Protein AF-A0AAV6J2P2-F1 (afdb_monomer_lite)

pLDDT: mean 73.48, std 22.8, range [33.94, 98.31]

Foldseek 3Di:
DDDDDDDDDDDDDPDDDDDPPPDDDDDDDDDDDDDDDDDDDDDQFDKDWDKDKDKDKDFDPDQFKDWDAKDKDFDDQANRTFWIWIDHTDIDGGRGIDIDITITTGTDRGSDHD

Radius of gyration: 36.47 Å; chains: 1; bounding box: 61×56×92 Å

Structure (mmCIF, N/CA/C/O backbone):
data_AF-A0AAV6J2P2-F1
#
_entry.id   AF-A0AAV6J2P2-F1
#
loop_
_atom_site.group_PDB
_atom_site.id
_atom_site.type_symbol
_atom_site.label_atom_id
_atom_site.label_alt_id
_atom_site.label_comp_id
_atom_site.label_asym_id
_atom_site.label_entity_id
_atom_site.label_seq_id
_atom_site.pdbx_PDB_ins_code
_atom_site.Cartn_x
_atom_site.Cartn_y
_atom_site.Cartn_z
_atom_site.occupancy
_atom_site.B_iso_or_equiv
_atom_site.auth_seq_id
_atom_site.auth_comp_id
_atom_site.auth_asym_id
_atom_site.auth_atom_id
_atom_site.pdbx_PDB_model_num
ATOM 1 N N . MET A 1 1 ? 40.725 41.054 -49.607 1.00 34.91 1 MET A N 1
ATOM 2 C CA . MET A 1 1 ? 40.266 42.145 -50.491 1.00 34.91 1 MET A CA 1
ATOM 3 C C . MET A 1 1 ? 39.355 41.520 -51.531 1.00 34.91 1 MET A C 1
ATOM 5 O O . MET A 1 1 ? 39.836 40.692 -52.290 1.00 34.91 1 MET A O 1
ATOM 9 N N . ALA A 1 2 ? 38.046 41.770 -51.465 1.00 33.94 2 ALA A N 1
ATOM 10 C CA . ALA A 1 2 ? 37.075 41.136 -52.357 1.00 33.94 2 ALA A CA 1
ATOM 11 C C . ALA A 1 2 ? 36.793 42.065 -53.544 1.00 33.94 2 ALA A C 1
ATOM 13 O O . ALA A 1 2 ? 36.332 43.189 -53.359 1.00 33.94 2 ALA A O 1
ATOM 14 N N . THR A 1 3 ? 37.116 41.603 -54.750 1.00 36.81 3 THR A N 1
ATOM 15 C CA . THR A 1 3 ? 36.842 42.322 -55.996 1.00 36.81 3 THR A CA 1
ATOM 16 C C . THR A 1 3 ? 35.383 42.114 -56.385 1.00 36.81 3 THR A C 1
ATOM 18 O O . THR A 1 3 ? 34.930 40.984 -56.551 1.00 36.81 3 THR A O 1
ATOM 21 N N . LEU A 1 4 ? 34.651 43.215 -56.535 1.00 39.28 4 LEU A N 1
ATOM 22 C CA . LEU A 1 4 ? 33.245 43.241 -56.928 1.00 39.28 4 LEU A CA 1
ATOM 23 C C . LEU A 1 4 ? 33.160 43.041 -58.450 1.00 39.28 4 LEU A C 1
ATOM 25 O O . LEU A 1 4 ? 33.455 43.960 -59.211 1.00 39.28 4 LEU A O 1
ATOM 29 N N . GLN A 1 5 ? 32.796 41.846 -58.919 1.00 39.06 5 GLN A N 1
ATOM 30 C CA . GLN A 1 5 ? 32.494 41.643 -60.339 1.00 39.06 5 GLN A CA 1
ATOM 31 C C . GLN A 1 5 ? 31.007 41.884 -60.587 1.00 39.06 5 GLN A C 1
ATOM 33 O O . GLN A 1 5 ? 30.150 41.068 -60.261 1.00 39.06 5 GLN A O 1
ATOM 38 N N . ARG A 1 6 ? 30.702 43.042 -61.171 1.00 45.59 6 ARG A N 1
ATOM 39 C CA . ARG A 1 6 ? 29.358 43.412 -61.605 1.00 45.59 6 ARG A CA 1
ATOM 40 C C . ARG A 1 6 ? 29.142 42.859 -63.016 1.00 45.59 6 ARG A C 1
ATOM 42 O O . ARG A 1 6 ? 29.578 43.466 -63.989 1.00 45.59 6 ARG A O 1
ATOM 49 N N . SER A 1 7 ? 28.513 41.690 -63.127 1.00 41.16 7 SER A N 1
ATOM 50 C CA . SER A 1 7 ? 28.123 41.134 -64.428 1.00 41.16 7 SER A CA 1
ATOM 51 C C . SER A 1 7 ? 26.857 41.837 -64.926 1.00 41.16 7 SER A C 1
ATOM 53 O O . SER A 1 7 ? 25.781 41.687 -64.350 1.00 41.16 7 SER A O 1
ATOM 55 N N . LEU A 1 8 ? 26.991 42.653 -65.973 1.00 39.56 8 LEU A N 1
ATOM 56 C CA . LEU A 1 8 ? 25.870 43.244 -66.707 1.00 39.56 8 LEU A CA 1
ATOM 57 C C . LE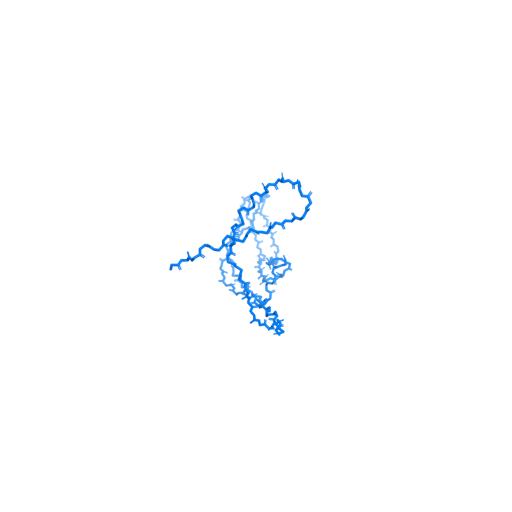U A 1 8 ? 25.466 42.284 -67.832 1.00 39.56 8 LEU A C 1
ATOM 59 O O . LEU A 1 8 ? 26.005 42.352 -68.935 1.00 39.56 8 LEU A O 1
ATOM 63 N N . HIS A 1 9 ? 24.504 41.401 -67.569 1.00 41.53 9 HIS A N 1
ATOM 64 C CA . HIS A 1 9 ? 23.827 40.668 -68.638 1.00 41.53 9 HIS A CA 1
ATOM 65 C C . HIS A 1 9 ? 22.789 41.586 -69.298 1.00 41.53 9 HIS A C 1
ATOM 67 O O . HIS A 1 9 ? 21.800 41.976 -68.679 1.00 41.53 9 HIS A O 1
ATOM 73 N N . ARG A 1 10 ? 23.034 41.959 -70.559 1.00 47.16 10 ARG A N 1
ATOM 74 C CA . ARG A 1 10 ? 22.074 42.664 -71.418 1.00 47.16 10 ARG A CA 1
ATOM 75 C C . ARG A 1 10 ? 21.244 41.614 -72.162 1.00 47.16 10 ARG A C 1
ATOM 77 O O . ARG A 1 10 ? 21.802 40.884 -72.976 1.00 47.16 10 ARG A O 1
ATOM 84 N N . PHE A 1 11 ? 19.945 41.533 -71.881 1.00 48.97 11 PHE A N 1
ATOM 85 C CA . PHE A 1 11 ? 19.010 40.703 -72.649 1.00 48.97 11 PHE A CA 1
ATOM 86 C C . PHE A 1 11 ? 18.439 41.491 -73.851 1.00 48.97 11 PHE A C 1
ATOM 88 O O . PHE A 1 11 ? 18.413 42.724 -73.794 1.00 48.97 11 PHE A O 1
ATOM 95 N N . PRO A 1 12 ? 18.060 40.830 -74.964 1.00 48.69 12 PRO A N 1
ATOM 96 C CA . PRO A 1 12 ? 17.896 41.480 -76.271 1.00 48.69 12 PRO A CA 1
ATOM 97 C C . PRO A 1 12 ? 16.529 42.137 -76.534 1.00 48.69 12 PRO A C 1
ATOM 99 O O . PRO A 1 12 ? 16.300 42.595 -77.647 1.00 48.69 12 PRO A O 1
ATOM 102 N N . ASP A 1 13 ? 15.611 42.175 -75.572 1.00 56.81 13 ASP A N 1
ATOM 103 C CA . ASP A 1 13 ? 14.186 42.448 -75.817 1.00 56.81 13 ASP A CA 1
ATOM 104 C C . ASP A 1 13 ? 13.651 43.767 -75.226 1.00 56.81 13 ASP A C 1
ATOM 106 O O . ASP A 1 13 ? 12.466 44.066 -75.347 1.00 56.81 13 ASP A O 1
ATOM 110 N N . GLY A 1 14 ? 14.516 44.623 -74.675 1.00 55.00 14 GLY A N 1
ATOM 111 C CA . GLY A 1 14 ? 14.231 46.058 -74.540 1.00 55.00 14 GLY A CA 1
ATOM 112 C C . GLY A 1 14 ? 13.178 46.487 -73.507 1.00 55.00 14 GLY A C 1
ATOM 113 O O . GLY A 1 14 ? 12.850 47.671 -73.479 1.00 55.00 14 GLY A O 1
ATOM 114 N N . ASN A 1 15 ? 12.691 45.608 -72.624 1.00 39.19 15 ASN A N 1
ATOM 115 C CA . ASN A 1 15 ? 11.823 45.998 -71.503 1.00 39.19 15 ASN A CA 1
ATOM 116 C C . ASN A 1 15 ? 12.541 45.832 -70.153 1.00 39.19 15 ASN A C 1
ATOM 118 O O . ASN A 1 15 ? 12.951 44.738 -69.772 1.00 39.19 15 ASN A O 1
ATOM 122 N N . HIS A 1 16 ? 12.703 46.937 -69.418 1.00 43.44 16 HIS A N 1
ATOM 123 C CA . HIS A 1 16 ? 13.441 46.986 -68.155 1.00 43.44 16 HIS A CA 1
ATOM 124 C C . HIS A 1 16 ? 12.505 47.027 -66.942 1.00 43.44 16 HIS A C 1
ATOM 126 O O . HIS A 1 16 ? 11.807 48.014 -66.732 1.00 43.44 16 HIS A O 1
ATOM 132 N N . THR A 1 17 ? 12.617 46.042 -66.053 1.00 40.94 17 THR A N 1
ATOM 133 C CA . THR A 1 17 ? 12.350 46.231 -64.617 1.00 40.94 17 THR A CA 1
ATOM 134 C C . THR A 1 17 ? 13.476 45.572 -63.822 1.00 40.94 17 THR A C 1
ATOM 136 O O . THR A 1 17 ? 13.591 44.346 -63.856 1.00 40.94 17 THR A O 1
ATOM 139 N N . PRO A 1 18 ? 14.340 46.333 -63.124 1.00 44.53 18 PRO A N 1
ATOM 140 C CA . PRO A 1 18 ? 15.337 45.747 -62.241 1.00 44.53 18 PRO A CA 1
ATOM 141 C C . PRO A 1 18 ? 14.644 45.267 -60.960 1.00 44.53 18 PRO A C 1
ATOM 143 O O . PRO A 1 18 ? 14.218 46.076 -60.141 1.00 44.53 18 PRO A O 1
ATOM 146 N N . LEU A 1 19 ? 14.527 43.952 -60.770 1.00 42.16 19 LEU A N 1
ATOM 147 C CA . LEU A 1 19 ? 14.214 43.401 -59.453 1.00 42.16 19 LEU A CA 1
ATOM 148 C C . LEU A 1 19 ? 15.523 43.283 -58.673 1.00 42.16 19 LEU A C 1
ATOM 150 O O . LEU A 1 19 ? 16.347 42.415 -58.957 1.00 42.16 19 LEU A O 1
ATOM 154 N N . LEU A 1 20 ? 15.720 44.182 -57.708 1.00 38.75 20 LEU A N 1
ATOM 155 C CA . LEU A 1 20 ? 16.756 44.044 -56.689 1.00 38.75 20 LEU A CA 1
ATOM 156 C C . LEU A 1 20 ? 16.390 42.845 -55.806 1.00 38.75 20 LEU A C 1
ATOM 158 O O . LEU A 1 20 ? 15.615 42.974 -54.864 1.00 38.75 20 LEU A O 1
ATOM 162 N N . HIS A 1 21 ? 16.912 41.666 -56.132 1.00 41.81 21 HIS A N 1
ATOM 163 C CA . HIS A 1 21 ? 16.998 40.579 -55.165 1.00 41.81 21 HIS A CA 1
ATOM 164 C C . HIS A 1 21 ? 18.379 40.645 -54.523 1.00 41.81 21 HIS A C 1
ATOM 166 O O . HIS A 1 21 ? 19.336 40.050 -55.018 1.00 41.81 21 HIS A O 1
ATOM 172 N N . ASP A 1 22 ? 18.471 41.379 -53.415 1.00 40.16 22 ASP A N 1
ATOM 173 C CA . ASP A 1 22 ? 19.583 41.246 -52.481 1.00 40.16 22 ASP A CA 1
ATOM 174 C C . ASP A 1 22 ? 19.472 39.861 -51.829 1.00 40.16 22 ASP A C 1
ATOM 176 O O . ASP A 1 22 ? 18.804 39.654 -50.816 1.00 40.16 22 ASP A O 1
ATOM 180 N N . GLY A 1 23 ? 20.066 38.861 -52.478 1.00 39.28 23 GLY A N 1
ATOM 181 C CA . GLY A 1 23 ? 20.178 37.517 -51.936 1.00 39.28 23 GLY A CA 1
ATOM 182 C C . GLY A 1 23 ? 21.209 37.500 -50.815 1.00 39.28 23 GLY A C 1
ATOM 183 O O . GLY A 1 23 ? 22.410 37.489 -51.076 1.00 39.28 23 GLY A O 1
ATOM 184 N N . TYR A 1 24 ? 20.755 37.456 -49.564 1.00 36.34 24 TYR A N 1
ATOM 185 C CA . TYR A 1 24 ? 21.605 37.014 -48.462 1.00 36.34 24 TYR A CA 1
ATOM 186 C C . TYR A 1 24 ? 21.893 35.515 -48.635 1.00 36.34 24 TYR A C 1
ATOM 188 O O . TYR A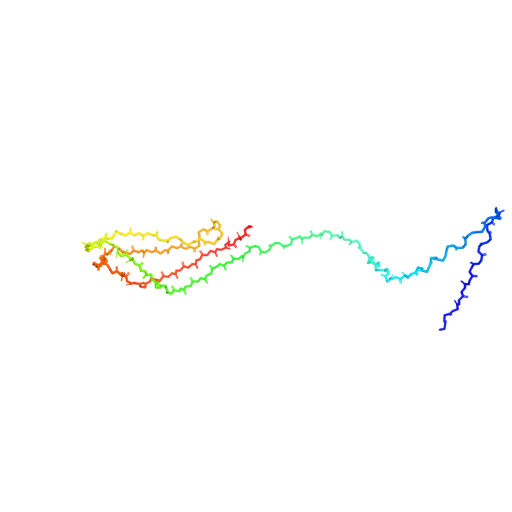 1 24 ? 21.041 34.671 -48.353 1.00 36.34 24 TYR A O 1
ATOM 196 N N . GLU A 1 25 ? 23.097 35.165 -49.093 1.00 40.22 25 GLU A N 1
ATOM 197 C CA . GLU A 1 25 ? 23.581 33.784 -49.026 1.00 40.22 25 GLU A CA 1
ATOM 198 C C . GLU A 1 25 ? 23.966 33.452 -47.577 1.00 40.22 25 GLU A C 1
ATOM 200 O O . GLU A 1 25 ? 25.070 33.737 -47.115 1.00 40.22 25 GLU A O 1
ATOM 205 N N . GLY A 1 26 ? 23.037 32.843 -46.836 1.00 52.16 26 GLY A N 1
ATOM 206 C CA . GLY A 1 26 ? 23.377 32.115 -45.615 1.00 52.16 26 GLY A CA 1
ATOM 207 C C . GLY A 1 26 ? 24.275 30.908 -45.934 1.00 52.16 26 GLY A C 1
ATOM 208 O O . GLY A 1 26 ? 24.250 30.403 -47.062 1.00 52.16 26 GLY A O 1
ATOM 209 N N . PRO A 1 27 ? 25.079 30.417 -44.973 1.00 43.44 27 PRO A N 1
ATOM 210 C CA . PRO A 1 27 ? 26.032 29.343 -45.229 1.00 43.44 27 PRO A CA 1
ATOM 211 C C . PRO A 1 27 ? 25.325 28.077 -45.737 1.00 43.44 27 PRO A C 1
ATOM 213 O O . PRO A 1 27 ? 24.550 27.441 -45.023 1.00 43.44 27 PRO A O 1
ATOM 216 N N . LYS A 1 28 ? 25.626 27.690 -46.983 1.00 45.41 28 LYS A N 1
ATOM 217 C CA . LYS A 1 28 ? 25.231 26.403 -47.567 1.00 45.41 28 LYS A CA 1
ATOM 218 C C . LYS A 1 28 ? 26.047 25.306 -46.888 1.00 45.41 28 LYS A C 1
ATOM 220 O O . LYS A 1 28 ? 27.200 25.073 -47.241 1.00 45.41 28 LYS A O 1
ATOM 225 N N . SER A 1 29 ? 25.459 24.637 -45.901 1.00 45.34 29 SER A N 1
ATOM 226 C CA . SER A 1 29 ? 26.064 23.441 -45.317 1.00 45.34 29 SER A CA 1
ATOM 227 C C . SER A 1 29 ? 25.876 22.270 -46.288 1.00 45.34 29 SER A C 1
ATOM 229 O O . SER A 1 29 ? 24.827 21.633 -46.326 1.00 45.34 29 SER A O 1
ATOM 231 N N . GLN A 1 30 ? 26.874 22.027 -47.138 1.00 53.03 30 GLN A N 1
ATOM 232 C CA . GLN A 1 30 ? 27.013 20.760 -47.851 1.00 53.03 30 GLN A CA 1
ATOM 233 C C . GLN A 1 30 ? 27.769 19.808 -46.927 1.00 53.03 30 GLN A C 1
ATOM 235 O O . GLN A 1 30 ? 28.939 20.039 -46.640 1.00 53.03 30 GLN A O 1
ATOM 240 N N . VAL A 1 31 ? 27.115 18.744 -46.459 1.00 60.53 31 VAL A N 1
ATOM 241 C CA . VAL A 1 31 ? 27.811 17.601 -45.855 1.00 60.53 31 VAL A CA 1
ATOM 242 C C . VAL A 1 31 ? 28.032 16.582 -46.975 1.00 60.53 31 VAL A C 1
ATOM 244 O O . VAL A 1 31 ? 27.067 15.939 -47.393 1.00 60.53 31 VAL A O 1
ATOM 247 N N . PRO A 1 32 ? 29.250 16.432 -47.527 1.00 40.62 32 PRO A N 1
ATOM 248 C CA . PRO A 1 32 ? 29.505 15.450 -48.564 1.00 40.62 32 PRO A CA 1
ATOM 249 C C . PRO A 1 32 ? 29.857 14.117 -47.898 1.00 40.62 32 PRO A C 1
ATOM 251 O O . PRO A 1 32 ? 30.927 13.966 -47.315 1.00 40.62 32 PRO A O 1
ATOM 254 N N . GLY A 1 33 ? 28.962 13.134 -47.989 1.00 45.69 33 GLY A N 1
ATOM 255 C CA . GLY A 1 33 ? 29.265 11.764 -47.577 1.00 45.69 33 GLY A CA 1
ATOM 256 C C . GLY A 1 33 ? 28.027 10.878 -47.512 1.00 45.69 33 GLY A C 1
ATOM 257 O O . GLY A 1 33 ? 27.031 11.242 -46.895 1.00 45.69 33 GLY A O 1
ATOM 258 N N . GLN A 1 34 ? 28.082 9.715 -48.165 1.00 57.09 34 GLN A N 1
ATOM 259 C CA . GLN A 1 34 ? 27.021 8.705 -48.148 1.00 57.09 34 GLN A CA 1
ATOM 260 C C . GLN A 1 34 ? 26.589 8.361 -46.716 1.00 57.09 34 GLN A C 1
ATOM 262 O O . GLN A 1 34 ? 27.398 7.891 -45.917 1.00 57.09 34 GLN A O 1
ATOM 267 N N . ILE A 1 35 ? 25.292 8.480 -46.425 1.00 63.72 35 ILE A N 1
ATOM 268 C CA . ILE A 1 35 ? 24.700 7.886 -45.224 1.00 63.72 35 ILE A CA 1
ATOM 269 C C . ILE A 1 35 ? 24.534 6.390 -45.498 1.00 63.72 35 ILE A C 1
ATOM 271 O O . ILE A 1 35 ? 23.608 5.966 -46.190 1.00 63.72 35 ILE A O 1
ATOM 275 N N . ARG A 1 36 ? 25.453 5.575 -44.982 1.00 57.00 36 ARG A N 1
ATOM 276 C CA . ARG A 1 36 ? 25.327 4.116 -44.995 1.00 57.00 36 ARG A CA 1
ATOM 277 C C . ARG A 1 36 ? 24.800 3.653 -43.643 1.00 57.00 36 ARG A C 1
ATOM 279 O O . ARG A 1 36 ? 25.464 3.846 -42.638 1.00 57.00 36 ARG A O 1
ATOM 286 N N . HIS A 1 37 ? 23.624 3.025 -43.674 1.00 61.62 37 HIS A N 1
ATOM 287 C CA . HIS A 1 37 ? 23.006 2.262 -42.585 1.00 61.62 37 HIS A CA 1
ATOM 288 C C . HIS A 1 37 ? 22.867 3.014 -41.246 1.00 61.62 37 HIS A C 1
ATOM 290 O O . HIS A 1 37 ? 23.747 2.997 -40.391 1.00 61.62 37 HIS A O 1
ATOM 296 N N . LEU A 1 38 ? 21.701 3.622 -41.022 1.00 64.44 38 LEU A N 1
ATOM 297 C CA . LEU A 1 38 ? 21.327 4.120 -39.700 1.00 64.44 38 LEU A CA 1
ATOM 298 C C . LEU A 1 38 ? 20.834 2.942 -38.844 1.00 64.44 38 LEU A C 1
ATOM 300 O O . LEU A 1 38 ? 19.717 2.466 -39.036 1.00 64.44 38 LEU A O 1
ATOM 304 N N . GLN A 1 39 ? 21.638 2.467 -37.890 1.00 60.62 39 GLN A N 1
ATOM 305 C CA . GLN A 1 39 ? 21.126 1.617 -36.812 1.00 60.62 39 GLN A CA 1
ATOM 306 C C . GLN A 1 39 ? 20.469 2.507 -35.755 1.00 60.62 39 GLN A C 1
ATOM 308 O O . GLN A 1 39 ? 21.141 3.212 -35.004 1.00 60.62 39 GLN A O 1
ATOM 313 N N . ARG A 1 40 ? 19.134 2.479 -35.687 1.00 65.62 40 ARG A N 1
ATOM 314 C CA . ARG A 1 40 ? 18.398 3.040 -34.550 1.00 65.62 40 ARG A CA 1
ATOM 315 C C . ARG A 1 40 ? 18.655 2.144 -33.339 1.00 65.62 40 ARG A C 1
ATOM 317 O O . ARG A 1 40 ? 18.087 1.060 -33.257 1.00 65.62 40 ARG A O 1
ATOM 324 N N . VAL A 1 41 ? 19.491 2.587 -32.405 1.00 62.41 41 VAL A N 1
ATOM 325 C CA . VAL A 1 41 ? 19.645 1.904 -31.116 1.00 62.41 41 VAL A CA 1
ATOM 326 C C . VAL A 1 41 ? 18.517 2.365 -30.195 1.00 62.41 41 VAL A C 1
ATOM 328 O O . VAL A 1 41 ? 18.400 3.552 -29.897 1.00 62.41 41 VAL A O 1
ATOM 331 N N . TRP A 1 42 ? 17.655 1.435 -29.791 1.00 52.53 42 TRP A N 1
ATOM 332 C CA . TRP A 1 42 ? 16.624 1.664 -28.781 1.00 52.53 42 TRP A CA 1
ATOM 333 C C . TRP A 1 42 ? 17.137 1.112 -27.449 1.00 52.53 42 TRP A C 1
ATOM 335 O O . TRP A 1 42 ? 17.491 -0.063 -27.382 1.00 52.53 42 TRP A O 1
ATOM 345 N N . TYR A 1 43 ? 17.160 1.937 -26.402 1.00 60.09 43 TYR A N 1
ATOM 346 C CA . TYR A 1 43 ? 17.440 1.502 -25.029 1.00 60.09 43 TYR A CA 1
ATOM 347 C C . TYR A 1 43 ? 16.170 1.637 -24.165 1.00 60.09 43 TYR A C 1
ATOM 349 O O . TYR A 1 43 ? 16.104 2.538 -23.329 1.00 60.09 43 TYR A O 1
ATOM 357 N N . PRO A 1 44 ? 15.117 0.814 -24.353 1.00 63.75 44 PRO A N 1
ATOM 358 C CA . PRO A 1 44 ? 13.909 0.888 -23.527 1.00 63.75 44 PRO A CA 1
ATOM 359 C C . PRO A 1 44 ? 14.051 0.118 -22.201 1.00 63.75 44 PRO A C 1
ATOM 361 O O . PRO A 1 44 ? 13.068 -0.347 -21.637 1.00 63.75 44 PRO A O 1
ATOM 364 N N . ASN A 1 45 ? 15.266 -0.065 -21.696 1.00 63.00 45 ASN A N 1
ATOM 365 C CA . ASN A 1 45 ? 15.533 -0.768 -20.447 1.00 63.00 45 ASN A CA 1
ATOM 366 C C . ASN A 1 45 ? 15.450 0.200 -19.258 1.00 63.00 45 ASN A C 1
ATOM 368 O O . ASN A 1 45 ? 16.428 0.455 -18.555 1.00 63.00 45 ASN A O 1
ATOM 372 N N . THR A 1 46 ? 14.259 0.753 -19.041 1.00 71.81 46 THR A N 1
ATOM 373 C CA . THR A 1 46 ? 13.909 1.476 -17.818 1.00 71.81 46 THR A CA 1
ATOM 374 C C . THR A 1 46 ? 13.582 0.464 -16.726 1.00 71.81 46 THR A C 1
ATOM 376 O O . THR A 1 46 ? 12.469 -0.048 -16.618 1.00 71.81 46 THR A O 1
ATOM 379 N N . SER A 1 47 ? 14.570 0.157 -15.890 1.00 76.06 47 SER A N 1
ATOM 380 C CA . SER A 1 47 ? 14.340 -0.645 -14.693 1.00 76.06 47 SER A CA 1
ATOM 381 C C . SER A 1 47 ? 13.931 0.238 -13.516 1.00 76.06 47 SER A C 1
ATOM 383 O O . SER A 1 47 ? 14.606 1.224 -13.221 1.00 76.06 47 SER A O 1
ATOM 385 N N . ILE A 1 48 ? 12.880 -0.148 -12.799 1.00 82.06 48 ILE A N 1
ATOM 386 C CA . ILE A 1 48 ? 12.507 0.447 -11.514 1.00 82.06 48 ILE A CA 1
ATOM 387 C C . ILE A 1 48 ? 12.966 -0.509 -10.419 1.00 82.06 48 ILE A C 1
ATOM 389 O O . ILE A 1 48 ? 12.581 -1.675 -10.427 1.00 82.06 48 ILE A O 1
ATOM 393 N N . ASN A 1 49 ? 13.762 -0.011 -9.475 1.00 88.56 49 ASN A N 1
ATOM 394 C CA . ASN A 1 49 ? 14.024 -0.674 -8.203 1.00 88.56 49 ASN A CA 1
ATOM 395 C C . ASN A 1 49 ? 13.820 0.351 -7.086 1.00 88.56 49 ASN A C 1
ATOM 397 O O . ASN A 1 49 ? 14.575 1.319 -6.992 1.00 88.56 49 ASN A O 1
ATOM 401 N N . LEU A 1 50 ? 12.775 0.182 -6.281 1.00 88.00 50 LEU A N 1
ATOM 402 C CA . LEU A 1 50 ? 12.480 1.080 -5.170 1.00 88.00 50 LEU A CA 1
ATOM 403 C C . LEU A 1 50 ? 12.047 0.280 -3.950 1.00 88.00 50 LEU A C 1
ATOM 405 O O . LEU A 1 50 ? 11.017 -0.387 -3.976 1.00 88.00 50 LEU A O 1
ATOM 409 N N . LYS A 1 51 ? 12.793 0.433 -2.855 1.00 92.75 51 LYS A N 1
ATOM 410 C CA . LYS A 1 51 ? 12.427 -0.096 -1.541 1.00 92.75 51 LYS A CA 1
ATOM 411 C C . LYS A 1 51 ? 12.142 1.054 -0.599 1.00 92.75 51 LYS A C 1
ATOM 413 O O . LYS A 1 51 ? 13.019 1.871 -0.336 1.00 92.75 51 LYS A O 1
ATOM 418 N N . THR A 1 52 ? 10.914 1.138 -0.110 1.00 92.00 52 THR A N 1
ATOM 419 C CA . THR A 1 52 ? 10.501 2.226 0.779 1.00 92.00 52 THR A CA 1
ATOM 420 C C . THR A 1 52 ? 9.438 1.771 1.769 1.00 92.00 52 THR A C 1
ATOM 422 O O . THR A 1 52 ? 8.751 0.778 1.551 1.00 92.00 52 THR A O 1
ATOM 425 N N . ASN A 1 53 ? 9.291 2.509 2.865 1.00 93.75 53 ASN A N 1
ATOM 426 C CA . ASN A 1 53 ? 8.200 2.329 3.813 1.00 93.75 53 ASN A CA 1
ATOM 427 C C . ASN A 1 53 ? 7.143 3.401 3.561 1.00 93.75 53 ASN A C 1
ATOM 429 O O . ASN A 1 53 ? 7.462 4.588 3.527 1.00 93.75 53 ASN A O 1
ATOM 433 N N . PHE A 1 54 ? 5.882 2.997 3.432 1.00 90.44 54 PHE A N 1
ATOM 434 C CA . PHE A 1 54 ? 4.775 3.922 3.214 1.00 90.44 54 PHE A CA 1
ATOM 435 C C . PHE A 1 54 ? 3.758 3.832 4.354 1.00 90.44 54 PHE A C 1
ATOM 437 O O . PHE A 1 54 ? 3.413 2.742 4.816 1.00 90.44 54 PHE A O 1
ATOM 444 N N . ALA A 1 55 ? 3.281 4.986 4.822 1.00 94.81 55 ALA A N 1
ATOM 445 C CA . ALA A 1 55 ? 2.245 5.067 5.844 1.00 94.81 55 ALA A CA 1
ATOM 446 C C . ALA A 1 55 ? 0.859 5.069 5.187 1.00 94.81 55 ALA A C 1
ATOM 448 O O . ALA A 1 55 ? 0.520 5.971 4.424 1.00 94.81 55 ALA A O 1
ATOM 449 N N . LEU A 1 56 ? 0.045 4.072 5.517 1.00 94.25 56 LEU A N 1
ATOM 450 C CA . LEU A 1 56 ? -1.326 3.918 5.041 1.00 94.25 56 LEU A CA 1
ATOM 451 C C . LEU A 1 56 ? -2.317 4.040 6.198 1.00 94.25 56 LEU A C 1
ATOM 453 O O . LEU A 1 56 ? -1.955 3.969 7.377 1.00 94.25 56 LEU A O 1
ATOM 457 N N . GLY A 1 57 ? -3.592 4.228 5.860 1.00 95.75 57 GLY A N 1
ATOM 458 C CA . GLY A 1 57 ? -4.653 4.284 6.850 1.00 95.75 57 GLY A CA 1
ATOM 459 C C . GLY A 1 57 ? -5.990 3.771 6.339 1.00 95.75 57 GLY A C 1
ATOM 460 O O . GLY A 1 57 ? -6.491 4.248 5.325 1.00 95.75 57 GLY A O 1
ATOM 461 N N . THR A 1 58 ? -6.609 2.865 7.094 1.00 96.44 58 THR A N 1
ATOM 462 C CA . THR A 1 58 ? -7.999 2.453 6.860 1.00 96.44 58 THR A CA 1
ATOM 463 C C . THR A 1 58 ? -8.920 3.363 7.660 1.00 96.44 58 THR A C 1
ATOM 465 O O . THR A 1 58 ? -8.922 3.316 8.896 1.00 96.44 58 THR A O 1
ATOM 468 N N . LYS A 1 59 ? -9.681 4.217 6.970 1.00 97.75 59 LYS A N 1
ATOM 469 C CA . LYS A 1 59 ? -10.661 5.113 7.595 1.00 97.75 59 LYS A CA 1
ATOM 470 C C . LYS A 1 59 ? -11.963 4.362 7.860 1.00 97.75 59 LYS A C 1
ATOM 472 O O . LYS A 1 59 ? -12.522 3.760 6.952 1.00 97.75 59 LYS A O 1
ATOM 477 N N . ASN A 1 60 ? -12.459 4.440 9.091 1.00 98.12 60 ASN A N 1
ATOM 478 C CA . ASN A 1 60 ? -13.801 3.994 9.440 1.00 98.12 60 ASN A CA 1
ATOM 479 C C . ASN A 1 60 ? -14.720 5.205 9.613 1.00 98.12 60 ASN A C 1
ATOM 481 O O . ASN A 1 60 ? -14.485 6.029 10.494 1.00 98.12 60 ASN A O 1
ATOM 485 N N . THR A 1 61 ? -15.759 5.305 8.788 1.00 97.81 61 THR A N 1
ATOM 486 C CA . THR A 1 61 ? -16.799 6.346 8.874 1.00 97.81 61 THR A CA 1
ATOM 487 C C . THR A 1 61 ? -18.080 5.854 9.553 1.00 97.81 61 THR A C 1
ATOM 489 O O . THR A 1 61 ? -19.026 6.621 9.685 1.00 97.81 61 THR A O 1
ATOM 492 N N . ASN A 1 62 ? -18.126 4.590 9.986 1.00 96.94 62 ASN A N 1
ATOM 493 C CA . ASN A 1 62 ? -19.312 3.970 10.572 1.00 96.94 62 ASN A CA 1
ATOM 494 C C . ASN A 1 62 ? -19.422 4.245 12.081 1.00 96.94 62 ASN A C 1
ATOM 496 O O . ASN A 1 62 ? -18.416 4.418 12.781 1.00 96.94 62 ASN A O 1
ATOM 500 N N . PHE A 1 63 ? -20.652 4.170 12.602 1.00 96.62 63 PHE A N 1
ATOM 501 C CA . PHE A 1 63 ? -20.967 4.277 14.032 1.00 96.62 63 PHE A CA 1
ATOM 502 C C . PHE A 1 63 ? -20.759 2.951 14.789 1.00 96.62 63 PHE A C 1
ATOM 504 O O . PHE A 1 63 ? -21.610 2.474 15.529 1.00 96.62 63 PHE A O 1
ATOM 511 N N . GLY A 1 64 ? -19.585 2.350 14.613 1.00 97.44 64 GLY A N 1
ATOM 512 C CA . GLY A 1 64 ? -19.136 1.171 15.350 1.00 97.44 64 GLY A CA 1
ATOM 513 C C . GLY A 1 64 ? -17.731 0.765 14.910 1.00 97.44 64 GLY A C 1
ATOM 514 O O . GLY A 1 64 ? -17.209 1.335 13.950 1.00 97.44 64 GLY A O 1
ATOM 515 N N . PRO A 1 65 ? -17.071 -0.188 15.587 1.00 97.94 65 PRO A N 1
ATOM 516 C CA . PRO A 1 65 ? -15.815 -0.740 15.097 1.00 97.94 65 PRO A CA 1
ATOM 517 C C . PRO A 1 65 ? -16.012 -1.442 13.747 1.00 97.94 65 PRO A C 1
ATOM 519 O O . PRO A 1 65 ? -16.925 -2.250 13.595 1.00 97.94 65 PRO A O 1
ATOM 522 N N . TYR A 1 66 ? -15.118 -1.186 12.797 1.00 97.81 66 TYR A N 1
ATOM 523 C CA . TYR A 1 66 ? -15.127 -1.807 11.475 1.00 97.81 66 TYR A CA 1
ATOM 524 C C . TYR A 1 66 ? -13.970 -2.797 11.348 1.00 97.81 66 TYR A C 1
ATOM 526 O O . TYR A 1 66 ? -12.805 -2.426 11.520 1.00 97.81 66 TYR A O 1
ATOM 534 N N . LYS A 1 67 ? -14.286 -4.065 11.073 1.00 98.12 67 LYS A N 1
ATOM 535 C CA . LYS A 1 67 ? -13.298 -5.100 10.743 1.00 98.12 67 LYS A CA 1
ATOM 536 C C . LYS A 1 67 ? -13.094 -5.114 9.232 1.00 98.12 67 LYS A C 1
ATOM 538 O O . LYS A 1 67 ? -14.056 -4.966 8.491 1.00 98.12 67 LYS A O 1
ATOM 543 N N . TYR A 1 68 ? -11.857 -5.307 8.805 1.00 96.44 68 TYR A N 1
ATOM 544 C CA . TYR A 1 68 ? -11.510 -5.477 7.401 1.00 96.44 68 TYR A CA 1
ATOM 545 C C . TYR A 1 68 ? -10.582 -6.676 7.237 1.00 96.44 68 TYR A C 1
ATOM 547 O O . TYR A 1 68 ? -9.745 -6.947 8.106 1.00 96.44 68 TYR A O 1
ATOM 555 N N . ASP A 1 69 ? -10.745 -7.380 6.124 1.00 97.44 69 ASP A N 1
ATOM 556 C CA . ASP A 1 69 ? -9.969 -8.570 5.793 1.00 97.44 69 ASP A CA 1
ATOM 557 C C . ASP A 1 69 ? -8.644 -8.237 5.099 1.00 97.44 69 ASP A C 1
ATOM 559 O O . ASP A 1 69 ? -8.340 -7.080 4.783 1.00 97.44 69 ASP A O 1
ATOM 563 N N . ASN A 1 70 ? -7.834 -9.279 4.886 1.00 96.31 70 ASN A N 1
ATOM 564 C CA . ASN A 1 70 ? -6.608 -9.171 4.110 1.00 96.31 70 ASN A CA 1
ATOM 565 C C . ASN A 1 70 ? -6.934 -8.640 2.714 1.00 96.31 70 ASN A C 1
ATOM 567 O O . ASN A 1 70 ? -7.828 -9.141 2.036 1.00 96.31 70 ASN A O 1
ATOM 571 N N . SER A 1 71 ? -6.173 -7.650 2.277 1.00 94.88 71 SER A N 1
ATOM 572 C CA . SER A 1 71 ? -6.324 -7.038 0.963 1.00 94.88 71 SER A CA 1
ATOM 573 C C . SER A 1 71 ? -4.955 -6.801 0.339 1.00 94.88 71 SER A C 1
ATOM 575 O O . SER A 1 71 ? -3.951 -6.663 1.037 1.00 94.88 71 SER A O 1
ATOM 577 N N . THR A 1 72 ? -4.905 -6.768 -0.988 1.00 95.62 72 THR A N 1
ATOM 578 C CA . THR A 1 72 ? -3.674 -6.517 -1.742 1.00 95.62 72 THR A CA 1
ATOM 579 C C . THR A 1 72 ? -3.834 -5.222 -2.513 1.00 95.62 72 THR A C 1
ATOM 581 O O . THR A 1 72 ? -4.800 -5.054 -3.253 1.00 95.62 72 THR A O 1
ATOM 584 N N . MET A 1 73 ? -2.884 -4.309 -2.339 1.00 94.06 73 MET A N 1
ATOM 585 C CA . MET A 1 73 ? -2.787 -3.096 -3.141 1.00 94.06 73 MET A CA 1
ATOM 586 C C . MET A 1 73 ? -1.722 -3.304 -4.218 1.00 94.06 73 MET A C 1
ATOM 588 O O . MET A 1 73 ? -0.626 -3.796 -3.941 1.00 94.06 73 MET A O 1
ATOM 592 N N . TYR A 1 74 ? -2.074 -2.954 -5.450 1.00 93.56 74 TYR A N 1
ATOM 593 C CA . TYR A 1 74 ? -1.232 -3.101 -6.630 1.00 93.56 74 TYR A CA 1
ATOM 594 C C . TYR A 1 74 ? -0.703 -1.732 -7.047 1.00 93.56 74 TYR A C 1
ATOM 596 O O . TYR A 1 74 ? -1.466 -0.769 -7.100 1.00 93.56 74 TYR A O 1
ATOM 604 N N . PHE A 1 75 ? 0.586 -1.659 -7.360 1.00 89.88 75 PHE A N 1
ATOM 6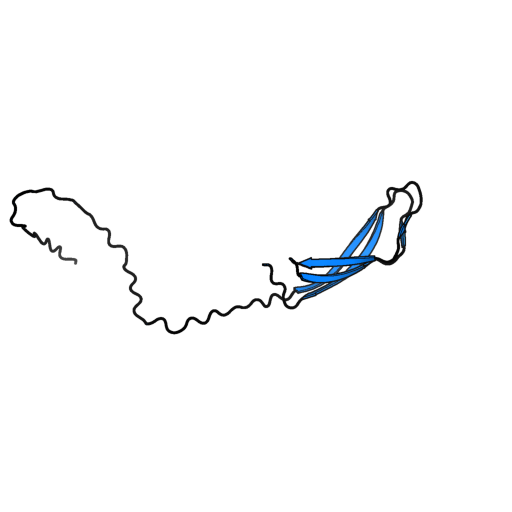05 C CA . PHE A 1 75 ? 1.221 -0.458 -7.885 1.00 89.88 75 PHE A CA 1
ATOM 606 C C . PHE A 1 75 ? 1.484 -0.648 -9.368 1.00 89.88 75 PHE A C 1
ATOM 608 O O . PHE A 1 75 ? 2.068 -1.657 -9.775 1.00 89.88 75 PHE A O 1
ATOM 615 N N . TYR A 1 76 ? 1.065 0.337 -10.151 1.00 88.44 76 TYR A N 1
ATOM 616 C CA . TYR A 1 76 ? 1.250 0.380 -11.591 1.00 88.44 76 TYR A CA 1
ATOM 617 C C . TYR A 1 76 ? 2.060 1.620 -11.958 1.00 88.44 76 TYR A 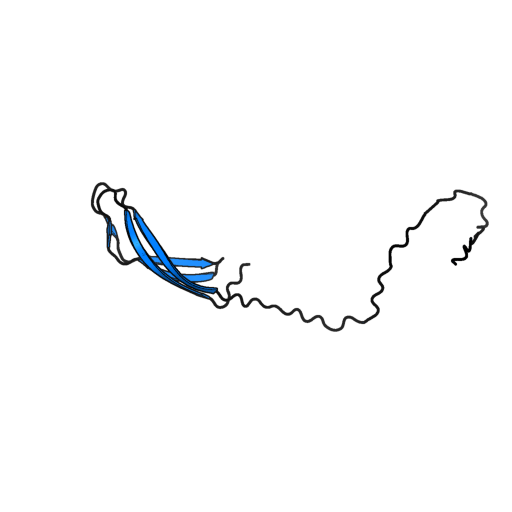C 1
ATOM 619 O O . TYR A 1 76 ? 1.920 2.670 -11.328 1.00 88.44 76 TYR A O 1
ATOM 627 N N . TYR A 1 77 ? 2.918 1.473 -12.957 1.00 84.50 77 TYR A N 1
ATOM 628 C CA . TYR A 1 77 ? 3.539 2.573 -13.676 1.00 84.50 77 TYR A CA 1
ATOM 629 C C . TYR A 1 77 ? 3.119 2.420 -15.131 1.00 84.50 77 TYR A C 1
ATOM 631 O O . TYR A 1 77 ? 3.410 1.386 -15.735 1.00 84.50 77 TYR A O 1
ATOM 639 N N . ASP A 1 78 ? 2.395 3.411 -15.648 1.00 84.19 78 ASP A N 1
ATOM 640 C CA . ASP A 1 78 ? 1.607 3.250 -16.872 1.00 84.19 78 ASP A CA 1
ATOM 641 C C . ASP A 1 78 ? 0.684 2.011 -16.756 1.00 84.19 78 ASP A C 1
ATOM 643 O O . ASP A 1 78 ? 0.060 1.803 -15.710 1.00 84.19 78 ASP A O 1
ATOM 647 N N . GLU A 1 79 ? 0.627 1.142 -17.763 1.00 83.62 79 GLU A N 1
ATOM 648 C CA . GLU A 1 79 ? -0.152 -0.103 -17.728 1.00 83.62 79 GLU A CA 1
ATOM 649 C C . GLU A 1 79 ? 0.595 -1.279 -17.056 1.00 83.62 79 GLU A C 1
ATOM 651 O O . GLU A 1 79 ? 0.044 -2.371 -16.886 1.00 83.62 79 GLU A O 1
ATOM 656 N N . ALA A 1 80 ? 1.853 -1.089 -16.641 1.00 83.00 80 ALA A N 1
ATOM 657 C CA . ALA A 1 80 ? 2.694 -2.157 -16.108 1.00 83.00 80 ALA A CA 1
ATOM 658 C C . ALA A 1 80 ? 2.614 -2.252 -14.577 1.00 83.00 80 ALA A C 1
ATOM 660 O O . ALA A 1 80 ? 2.920 -1.303 -13.853 1.00 83.00 80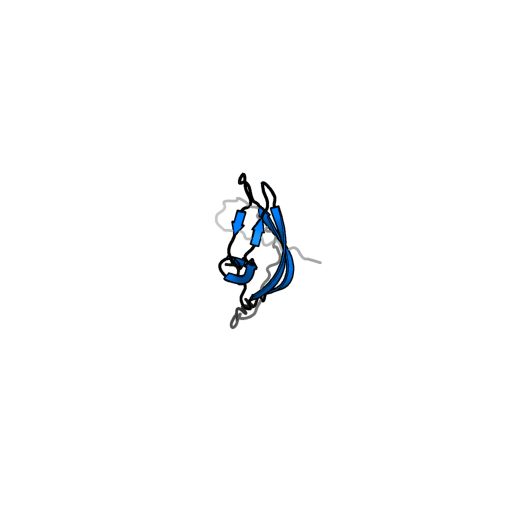 ALA A O 1
ATOM 661 N N . LYS A 1 81 ? 2.269 -3.435 -14.049 1.00 89.00 81 LYS A N 1
ATOM 662 C CA . LYS A 1 81 ? 2.332 -3.709 -12.603 1.00 89.00 81 LYS A CA 1
ATOM 663 C C . LYS A 1 81 ? 3.792 -3.738 -12.144 1.00 89.00 81 LYS A C 1
ATOM 665 O O . LYS A 1 81 ? 4.538 -4.634 -12.529 1.00 89.00 81 LYS A O 1
ATOM 670 N N . VAL A 1 82 ? 4.166 -2.816 -11.262 1.00 89.81 82 VAL A N 1
ATOM 671 C CA . VAL A 1 82 ? 5.542 -2.648 -10.757 1.00 89.81 82 VAL A CA 1
ATOM 672 C C . VAL A 1 82 ? 5.744 -3.156 -9.330 1.00 89.81 82 VAL A C 1
ATOM 674 O O . VAL A 1 82 ? 6.880 -3.296 -8.885 1.00 89.81 82 VAL A O 1
ATOM 677 N N . GLY A 1 83 ? 4.664 -3.453 -8.603 1.00 89.12 83 GLY A N 1
ATOM 678 C CA . GLY A 1 83 ? 4.766 -4.032 -7.267 1.00 89.12 83 GLY A CA 1
ATOM 679 C C . GLY A 1 83 ? 3.424 -4.274 -6.593 1.00 89.12 83 GLY A C 1
ATOM 680 O O . GLY A 1 83 ? 2.357 -3.949 -7.119 1.00 89.12 83 GLY A O 1
ATOM 681 N N . THR A 1 84 ? 3.487 -4.871 -5.407 1.00 92.75 84 THR A N 1
ATOM 682 C CA . THR A 1 84 ? 2.315 -5.204 -4.593 1.00 92.75 84 THR A CA 1
ATOM 683 C C . THR A 1 84 ? 2.619 -5.037 -3.120 1.00 92.75 84 THR A C 1
ATOM 685 O O . THR A 1 84 ? 3.738 -5.307 -2.691 1.00 92.75 84 THR A O 1
ATOM 688 N N . VAL A 1 85 ? 1.604 -4.695 -2.334 1.00 93.62 85 VAL A N 1
ATOM 689 C CA . VAL A 1 85 ? 1.698 -4.699 -0.876 1.00 93.62 85 VAL A CA 1
ATOM 690 C C . VAL A 1 85 ? 0.481 -5.363 -0.250 1.00 93.62 85 VAL A C 1
ATOM 692 O O . VAL A 1 85 ? -0.646 -5.220 -0.730 1.00 93.62 85 VAL A O 1
ATOM 695 N N . VAL A 1 86 ? 0.715 -6.109 0.828 1.00 93.25 86 VAL A N 1
ATOM 696 C CA . VAL A 1 86 ? -0.342 -6.755 1.606 1.00 93.25 86 VAL A CA 1
ATOM 697 C C . VAL A 1 86 ? -0.786 -5.813 2.717 1.00 93.25 86 VAL A C 1
ATOM 699 O O . VAL A 1 86 ? 0.017 -5.371 3.536 1.00 93.25 86 VAL A O 1
ATOM 702 N N . ILE A 1 87 ? -2.086 -5.542 2.765 1.00 94.50 87 ILE A N 1
ATOM 703 C CA . ILE A 1 87 ? -2.761 -4.931 3.902 1.00 94.50 87 ILE A CA 1
ATOM 704 C C . ILE A 1 87 ? -3.315 -6.079 4.753 1.00 94.50 87 ILE A C 1
ATOM 706 O O . ILE A 1 87 ? -4.261 -6.750 4.333 1.00 94.50 87 ILE A O 1
ATOM 710 N N . PRO A 1 88 ? -2.737 -6.356 5.933 1.00 93.25 88 PRO A N 1
ATOM 711 C CA . PRO A 1 88 ? -3.210 -7.440 6.779 1.00 93.25 88 PRO A CA 1
ATOM 712 C C . PRO A 1 88 ? -4.566 -7.097 7.396 1.00 93.25 88 PRO A C 1
ATOM 714 O O . PRO A 1 88 ? -4.845 -5.938 7.719 1.00 93.25 88 PRO A O 1
ATOM 717 N N . LYS A 1 89 ? -5.381 -8.128 7.630 1.00 97.00 89 LYS A N 1
ATOM 718 C CA . LYS A 1 89 ? -6.669 -8.025 8.310 1.00 97.00 89 LYS A CA 1
ATOM 719 C C . LYS A 1 89 ? -6.517 -7.304 9.641 1.00 97.00 89 LYS A C 1
ATOM 721 O O . LYS A 1 89 ? -5.586 -7.558 10.413 1.00 97.00 89 LYS A O 1
ATOM 726 N N . SER A 1 90 ? -7.451 -6.414 9.942 1.00 97.31 90 SER A N 1
ATOM 727 C CA . SER A 1 90 ? -7.460 -5.720 11.224 1.00 97.31 90 SER A CA 1
ATOM 728 C C . SER A 1 90 ? -8.816 -5.086 11.518 1.00 97.31 90 SER A C 1
ATOM 730 O O . SER A 1 90 ? -9.848 -5.436 10.946 1.00 97.31 90 SER A O 1
ATOM 732 N N . LYS A 1 91 ? -8.816 -4.159 12.476 1.00 97.75 91 LYS A N 1
ATOM 733 C CA . LYS A 1 91 ? -9.992 -3.420 12.915 1.00 97.75 91 LYS A CA 1
ATOM 734 C C . LYS A 1 91 ? -9.672 -1.936 13.068 1.00 97.75 91 LYS A C 1
ATOM 736 O O . LYS A 1 91 ? -8.727 -1.567 13.770 1.00 97.75 91 LYS A O 1
ATOM 741 N N . ALA A 1 92 ? -10.503 -1.091 12.471 1.00 98.25 92 ALA A N 1
ATOM 742 C CA . ALA A 1 92 ? -10.547 0.341 12.727 1.00 98.25 92 ALA A CA 1
ATOM 743 C C . ALA A 1 92 ? -11.638 0.651 13.767 1.00 98.25 92 ALA A C 1
ATOM 745 O O . ALA A 1 92 ? -12.734 0.096 13.735 1.00 98.25 92 ALA A O 1
ATOM 746 N N . GLN A 1 93 ? -11.322 1.506 14.739 1.00 98.31 93 GLN A N 1
ATOM 747 C CA . GLN A 1 93 ? -12.247 1.857 15.825 1.00 98.31 93 GLN A CA 1
ATOM 748 C C . GLN A 1 93 ? -13.308 2.866 15.358 1.00 98.31 93 GLN A C 1
ATOM 750 O O . GLN A 1 93 ? -13.185 3.429 14.269 1.00 98.31 93 GLN A O 1
ATOM 755 N N . PHE A 1 94 ? -14.343 3.078 16.175 1.00 97.56 94 PHE A N 1
ATOM 756 C CA . PHE A 1 94 ? -15.453 4.008 15.919 1.00 97.56 94 PHE A CA 1
ATOM 757 C C . PHE A 1 94 ? -14.964 5.372 15.415 1.00 97.56 94 PHE A C 1
ATOM 759 O O . PHE A 1 94 ? -14.197 6.028 16.116 1.00 97.56 94 PHE A O 1
ATOM 766 N N . GLN A 1 95 ? -15.385 5.768 14.207 1.00 97.56 95 GLN A N 1
ATOM 767 C CA . GLN A 1 95 ? -15.018 7.038 13.560 1.00 97.56 95 GLN A CA 1
ATOM 768 C C . GLN A 1 95 ? -13.504 7.359 13.553 1.00 97.56 95 GLN A C 1
ATOM 770 O O . GLN A 1 95 ? -13.097 8.520 13.588 1.00 97.56 95 GLN A O 1
ATOM 775 N N . ARG A 1 96 ? -12.634 6.337 13.532 1.00 98.19 96 ARG A N 1
ATOM 776 C CA . ARG A 1 96 ? -11.169 6.500 13.539 1.00 98.19 96 ARG A CA 1
ATOM 777 C C . ARG A 1 96 ? -10.517 5.950 12.278 1.00 98.19 96 ARG A C 1
ATOM 779 O O . ARG A 1 96 ? -11.005 5.017 11.645 1.00 98.19 96 ARG A O 1
ATOM 786 N N . THR A 1 97 ? -9.331 6.473 11.984 1.00 98.25 97 THR A N 1
ATOM 787 C CA . THR A 1 97 ? -8.418 5.902 10.990 1.00 98.25 97 THR A CA 1
ATOM 788 C C . THR A 1 97 ? -7.393 5.015 11.683 1.00 98.25 97 THR A C 1
ATOM 790 O O . THR A 1 97 ? -6.661 5.473 12.563 1.00 98.25 97 THR A O 1
ATOM 793 N N . LYS A 1 98 ? -7.304 3.746 11.282 1.00 97.38 98 LYS A N 1
ATOM 794 C CA . LYS A 1 98 ? -6.215 2.861 11.707 1.00 97.38 98 LYS A CA 1
ATOM 795 C C . LYS A 1 98 ? -5.018 3.104 10.793 1.00 97.38 98 LYS A C 1
ATOM 797 O O . LYS A 1 98 ? -5.063 2.696 9.640 1.00 97.38 98 LYS A O 1
ATOM 802 N N . LYS A 1 99 ? -3.980 3.773 11.302 1.00 96.88 99 LYS A N 1
ATOM 803 C CA . LYS A 1 99 ? -2.712 3.983 10.586 1.00 96.88 99 LYS A CA 1
ATOM 804 C C . LYS A 1 99 ? -1.787 2.779 10.753 1.00 96.88 99 LYS A C 1
ATOM 806 O O . LYS A 1 99 ? -1.760 2.179 11.830 1.00 96.88 99 LYS A O 1
ATOM 811 N N . PHE A 1 100 ? -1.044 2.445 9.709 1.00 94.62 100 PHE A N 1
ATOM 812 C CA . PHE A 1 100 ? -0.044 1.381 9.710 1.00 94.62 100 PHE A CA 1
ATOM 813 C C . PHE A 1 100 ? 1.016 1.651 8.638 1.00 94.62 100 PHE A C 1
ATOM 815 O O . PHE A 1 100 ? 0.740 2.304 7.633 1.00 94.62 100 PHE A O 1
ATOM 822 N N . THR A 1 101 ? 2.227 1.156 8.868 1.00 95.50 101 THR A N 1
ATOM 823 C CA . THR A 1 101 ? 3.340 1.261 7.919 1.00 95.50 101 THR A CA 1
ATOM 824 C C . THR A 1 101 ? 3.489 -0.060 7.186 1.00 95.50 101 THR A C 1
ATOM 826 O O . THR A 1 101 ? 3.435 -1.118 7.812 1.00 95.50 101 THR A O 1
ATOM 829 N N . VAL A 1 102 ? 3.684 0.005 5.873 1.00 93.19 102 VAL A N 1
ATOM 830 C CA . VAL A 1 102 ? 3.961 -1.161 5.034 1.00 93.19 102 VAL A CA 1
ATOM 831 C C . VAL A 1 102 ? 5.276 -0.979 4.289 1.00 93.19 102 VAL A C 1
ATOM 833 O O . VAL A 1 102 ? 5.595 0.129 3.854 1.00 93.19 102 VAL A O 1
ATOM 836 N N . ALA A 1 103 ? 6.025 -2.069 4.144 1.00 93.06 103 ALA A N 1
ATOM 837 C CA . ALA A 1 103 ? 7.199 -2.110 3.286 1.00 93.06 103 ALA A CA 1
ATOM 838 C C . ALA A 1 103 ? 6.756 -2.331 1.835 1.00 93.06 103 ALA A C 1
ATOM 840 O O . ALA A 1 103 ? 5.960 -3.229 1.550 1.00 93.06 103 ALA A O 1
ATOM 841 N N . LEU A 1 104 ? 7.270 -1.503 0.934 1.00 91.75 104 LEU A N 1
ATOM 842 C CA . LEU A 1 104 ? 7.040 -1.563 -0.499 1.00 91.75 104 LEU A CA 1
ATOM 843 C C . LEU A 1 104 ? 8.353 -1.904 -1.198 1.00 91.75 104 LEU A C 1
ATOM 845 O O . LEU A 1 104 ? 9.349 -1.208 -1.006 1.00 91.75 104 LEU A O 1
ATOM 849 N N . ASP A 1 105 ? 8.325 -2.949 -2.018 1.00 90.50 105 ASP A N 1
ATOM 850 C CA . ASP A 1 105 ? 9.412 -3.334 -2.918 1.00 90.50 105 ASP A CA 1
ATOM 851 C C . ASP A 1 105 ? 8.864 -3.283 -4.351 1.00 90.50 105 ASP A C 1
ATOM 853 O O . ASP A 1 105 ? 8.010 -4.089 -4.732 1.00 90.50 105 ASP A O 1
ATOM 857 N N . LEU A 1 106 ? 9.272 -2.263 -5.109 1.00 88.88 106 LEU A N 1
ATOM 858 C CA . LEU A 1 106 ? 8.949 -2.115 -6.523 1.00 88.88 106 LEU A CA 1
ATOM 859 C C . LEU A 1 106 ? 10.130 -2.614 -7.340 1.00 88.88 106 LEU A C 1
ATOM 861 O O . LEU A 1 106 ? 11.237 -2.091 -7.212 1.00 88.88 106 LEU A O 1
ATOM 865 N N . ALA A 1 107 ? 9.874 -3.577 -8.214 1.00 83.62 107 ALA A N 1
ATOM 866 C CA . ALA A 1 107 ? 10.866 -4.109 -9.128 1.00 83.62 107 ALA A CA 1
ATOM 867 C C . ALA A 1 107 ? 10.218 -4.345 -10.494 1.00 83.62 107 ALA A C 1
ATOM 869 O O . ALA A 1 107 ? 9.325 -5.179 -10.631 1.00 83.62 107 ALA A O 1
ATOM 870 N N . SER A 1 108 ? 10.679 -3.626 -11.514 1.00 81.31 108 SER A N 1
ATOM 871 C CA . SER A 1 108 ? 10.324 -3.893 -12.909 1.00 81.31 108 SER A CA 1
ATOM 872 C C . SER A 1 108 ? 11.549 -3.720 -13.789 1.00 81.31 108 SER A C 1
ATOM 874 O O . SER A 1 108 ? 12.354 -2.822 -13.559 1.00 81.31 108 SER A O 1
ATOM 876 N N . LYS A 1 109 ? 11.696 -4.594 -14.781 1.00 72.94 109 LYS A N 1
ATOM 877 C CA . LYS A 1 109 ? 12.807 -4.576 -15.741 1.00 72.94 109 LYS A CA 1
ATOM 878 C C . LYS A 1 109 ? 12.480 -3.823 -17.038 1.00 72.94 109 LYS A C 1
ATOM 880 O O . LYS A 1 109 ? 13.404 -3.522 -17.777 1.00 72.94 109 LYS A O 1
ATOM 885 N N . ASP A 1 110 ? 11.207 -3.476 -17.252 1.00 66.62 110 ASP A N 1
ATOM 886 C CA . ASP A 1 110 ? 10.693 -2.924 -18.511 1.00 66.62 110 ASP A CA 1
ATOM 887 C C . ASP A 1 110 ? 9.572 -1.893 -18.246 1.00 66.62 110 ASP A C 1
ATOM 889 O O . ASP A 1 110 ? 8.417 -2.083 -18.626 1.00 66.62 110 ASP A O 1
ATOM 893 N N . ALA A 1 111 ? 9.872 -0.798 -17.544 1.00 61.22 1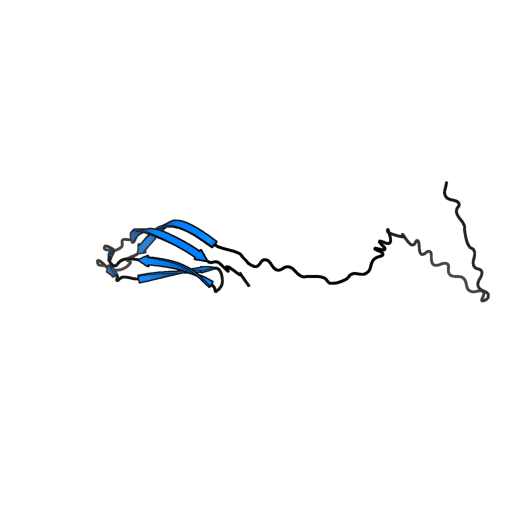11 ALA A N 1
ATOM 894 C CA . ALA A 1 111 ? 8.919 0.290 -17.308 1.00 61.22 111 ALA A CA 1
ATOM 895 C C . ALA A 1 111 ? 8.810 1.196 -18.548 1.00 61.22 111 ALA A C 1
ATOM 897 O O . ALA A 1 111 ? 9.237 2.351 -18.537 1.00 61.22 111 ALA A O 1
ATOM 898 N N . THR A 1 112 ? 8.303 0.660 -19.657 1.00 56.41 112 THR A N 1
ATOM 899 C CA . THR A 1 112 ? 8.053 1.452 -20.867 1.00 56.41 112 THR A CA 1
ATOM 900 C C . THR A 1 112 ? 6.738 2.203 -20.688 1.00 56.41 112 THR A C 1
ATOM 902 O O . THR A 1 112 ? 5.683 1.591 -20.809 1.00 56.41 112 THR A O 1
ATOM 905 N N . GLY A 1 113 ? 6.803 3.501 -20.379 1.00 55.34 113 GLY A N 1
ATOM 906 C CA . GLY A 1 113 ? 5.648 4.387 -20.536 1.00 55.34 113 GLY A CA 1
ATOM 907 C C . GLY A 1 113 ? 5.398 4.594 -22.027 1.00 55.34 113 GLY A C 1
ATOM 908 O O . GLY A 1 113 ? 6.330 4.995 -22.732 1.00 55.34 113 GLY A O 1
ATOM 909 N N . LYS A 1 114 ? 4.213 4.233 -22.519 1.00 50.97 114 LYS A N 1
ATOM 910 C CA . LYS A 1 114 ? 3.829 4.460 -23.919 1.00 50.97 114 LYS A CA 1
ATOM 911 C C . LYS A 1 114 ? 3.289 5.864 -24.161 1.00 50.97 114 LYS A C 1
ATOM 913 O O . LYS A 1 114 ? 2.663 6.440 -23.249 1.00 50.97 114 LYS A O 1
#

Organism: NCBI:txid479676

Sequence (114 aa):
MATLQRSLHRFPDGNHTPLLHDGYEGPKSQVPGQIRHLQRVWYPNTSINLKTNFALGTKNTNFGPYKYDNSTMYFYYDEAKVGTVVIPKSKAQFQRTKKFTVALDLASKDATGK

Secondary structure (DSSP, 8-state):
-----------TT-------------------S--------------EEEEEEEEEEEE--SSS-EEE--EEEEEEETTEEEEEEEE--EEE-TT-EEEEEEEEEEEES-----